Protein AF-A0A9X2FRL0-F1 (afdb_monomer_lite)

Radius of gyration: 21.29 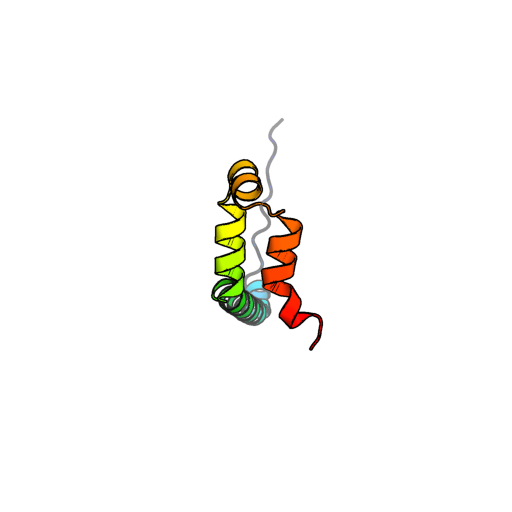Å; chains: 1; bounding box: 32×56×43 Å

Structure (mmCIF, N/CA/C/O backbone):
data_AF-A0A9X2FRL0-F1
#
_entry.id   AF-A0A9X2FRL0-F1
#
loop_
_atom_site.group_PDB
_atom_site.id
_atom_site.type_symbol
_atom_site.label_atom_id
_atom_site.label_alt_id
_atom_site.label_comp_id
_atom_site.label_asym_id
_atom_site.label_entity_id
_atom_site.label_seq_id
_atom_site.pdbx_PDB_ins_code
_atom_site.Cartn_x
_atom_site.Cartn_y
_atom_site.Cartn_z
_atom_site.occupancy
_atom_site.B_iso_or_equiv
_atom_site.auth_seq_id
_atom_site.auth_comp_id
_atom_site.auth_asym_id
_atom_site.auth_atom_id
_atom_site.pdbx_PDB_model_num
ATOM 1 N N . MET A 1 1 ? -9.670 41.946 -14.767 1.00 47.38 1 MET A N 1
ATOM 2 C CA . MET A 1 1 ? -8.411 41.232 -14.463 1.00 47.38 1 MET A CA 1
ATOM 3 C C . MET A 1 1 ? -8.519 39.843 -15.091 1.00 47.38 1 MET A C 1
ATOM 5 O O . MET A 1 1 ? -9.260 39.026 -14.563 1.00 47.38 1 MET A O 1
ATOM 9 N N . ALA A 1 2 ? -7.916 39.604 -16.259 1.00 52.84 2 ALA A N 1
ATOM 10 C CA . ALA A 1 2 ? -7.971 38.301 -16.932 1.00 52.84 2 ALA A CA 1
ATOM 11 C C . ALA A 1 2 ? -6.725 37.485 -16.557 1.00 52.84 2 ALA A C 1
ATOM 13 O O . ALA A 1 2 ? -5.609 37.966 -16.732 1.00 52.84 2 ALA A O 1
ATOM 14 N N . GLN A 1 3 ? -6.915 36.287 -16.002 1.00 63.12 3 GLN A N 1
ATOM 15 C CA . GLN A 1 3 ? -5.825 35.374 -15.658 1.00 63.12 3 GLN A CA 1
ATOM 16 C C . GLN A 1 3 ? -5.580 34.435 -16.841 1.00 63.12 3 GLN A C 1
ATOM 18 O O . GLN A 1 3 ? -6.419 33.591 -17.147 1.00 63.12 3 GLN A O 1
ATOM 23 N N . THR A 1 4 ? -4.447 34.593 -17.518 1.00 61.03 4 THR A N 1
ATOM 24 C CA . THR A 1 4 ? -4.018 33.687 -18.588 1.00 61.03 4 THR A CA 1
ATOM 25 C C . THR A 1 4 ? -3.219 32.543 -17.969 1.00 61.03 4 THR A C 1
ATOM 27 O O . THR A 1 4 ? -2.087 32.738 -17.534 1.00 61.03 4 THR A O 1
ATOM 30 N N . THR A 1 5 ? -3.794 31.341 -17.913 1.00 63.59 5 THR A N 1
ATOM 31 C CA . THR A 1 5 ? -3.071 30.120 -17.533 1.00 63.59 5 THR A CA 1
ATOM 32 C C . THR A 1 5 ? -2.159 29.700 -18.686 1.00 63.59 5 THR A C 1
ATOM 34 O O . THR A 1 5 ? -2.617 29.144 -19.682 1.00 63.59 5 THR A O 1
ATOM 37 N N . THR A 1 6 ? -0.857 29.957 -18.578 1.00 62.91 6 THR A N 1
ATOM 38 C CA . THR A 1 6 ? 0.141 29.391 -19.495 1.00 62.91 6 THR A CA 1
ATOM 39 C C . THR A 1 6 ? 0.324 27.907 -19.179 1.00 62.91 6 THR A C 1
ATOM 41 O O . THR A 1 6 ? 1.017 27.547 -18.229 1.00 62.91 6 THR A O 1
ATOM 44 N N . ALA A 1 7 ? -0.320 27.033 -19.952 1.00 63.62 7 ALA A N 1
ATOM 45 C CA . ALA A 1 7 ? -0.076 25.598 -19.882 1.00 63.62 7 ALA A CA 1
ATOM 46 C C . ALA A 1 7 ? 1.265 25.269 -20.565 1.00 63.62 7 ALA A C 1
ATOM 48 O O . ALA A 1 7 ? 1.388 25.358 -21.787 1.00 63.62 7 ALA A O 1
ATOM 49 N N . THR A 1 8 ? 2.278 24.891 -19.783 1.00 68.00 8 THR A N 1
ATOM 50 C CA . THR A 1 8 ? 3.549 24.372 -20.310 1.00 68.00 8 THR A CA 1
ATOM 51 C C . THR A 1 8 ? 3.302 23.007 -20.945 1.00 68.00 8 THR A C 1
ATOM 53 O O . TH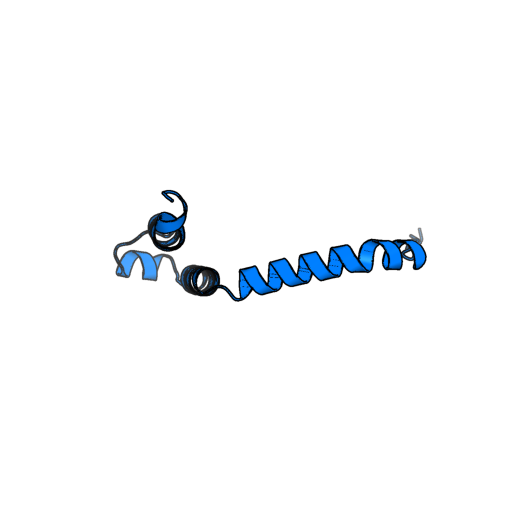R A 1 8 ? 3.030 22.028 -20.250 1.00 68.00 8 THR A O 1
ATOM 56 N N . ALA A 1 9 ? 3.383 22.931 -22.274 1.00 66.81 9 ALA A N 1
ATOM 57 C CA . ALA A 1 9 ? 3.273 21.667 -22.989 1.00 66.81 9 ALA A CA 1
ATOM 58 C C . ALA A 1 9 ? 4.468 20.757 -22.633 1.00 66.81 9 ALA A C 1
ATOM 60 O O . ALA A 1 9 ? 5.616 21.210 -22.693 1.00 66.81 9 ALA A O 1
ATOM 61 N N . PRO A 1 10 ? 4.240 19.482 -22.269 1.00 66.94 10 PRO A N 1
ATOM 62 C CA . PRO A 1 10 ? 5.327 18.574 -21.933 1.00 66.94 10 PRO A CA 1
ATOM 63 C C . PRO A 1 10 ? 6.228 18.346 -23.152 1.00 66.94 10 PRO A C 1
ATOM 65 O O . PRO A 1 10 ? 5.757 18.073 -24.259 1.00 66.94 10 PRO A O 1
ATOM 68 N N . SER A 1 11 ? 7.543 18.445 -22.946 1.00 76.25 11 SER A N 1
ATOM 69 C CA . SER A 1 11 ? 8.530 18.177 -23.994 1.00 76.25 11 SER A CA 1
ATOM 70 C C . SER A 1 11 ? 8.425 16.723 -24.460 1.00 76.25 11 SER A C 1
ATOM 72 O O . SER A 1 11 ? 8.669 15.790 -23.692 1.00 76.25 11 SER A O 1
ATOM 74 N N . ARG A 1 12 ? 8.085 16.524 -25.739 1.00 78.50 12 ARG A N 1
ATOM 75 C CA . ARG A 1 12 ? 7.937 15.196 -26.362 1.00 78.50 12 ARG A CA 1
ATOM 76 C C . ARG A 1 12 ? 9.228 14.370 -26.307 1.00 78.50 12 ARG A C 1
ATOM 78 O O . ARG A 1 12 ? 9.163 13.155 -26.160 1.00 78.50 12 ARG A O 1
ATOM 85 N N . LEU A 1 13 ? 10.387 15.031 -26.368 1.00 79.62 13 LEU A N 1
ATOM 86 C CA . LEU A 1 13 ? 11.704 14.391 -26.276 1.00 79.62 13 LEU A CA 1
ATOM 87 C C . LEU A 1 13 ? 11.992 13.885 -24.858 1.00 79.62 13 LEU A C 1
ATOM 89 O O . LEU A 1 13 ? 12.469 12.766 -24.686 1.00 79.62 13 LEU A O 1
ATOM 93 N N . LEU A 1 14 ? 11.633 14.675 -23.842 1.00 80.31 14 LEU A N 1
ATOM 94 C CA . LEU A 1 14 ? 11.746 14.255 -22.446 1.00 80.31 14 LEU A CA 1
ATOM 95 C C . LEU A 1 14 ? 10.781 13.097 -22.142 1.00 80.31 14 LEU A C 1
ATOM 97 O O . LEU A 1 14 ? 11.154 12.138 -21.473 1.00 80.31 14 LEU A O 1
ATOM 101 N N . GLY A 1 15 ? 9.567 13.144 -22.700 1.00 79.50 15 GLY A N 1
ATOM 102 C CA . GLY A 1 15 ? 8.597 12.052 -22.604 1.00 79.50 15 GLY A CA 1
ATOM 103 C C . GLY A 1 15 ? 9.110 10.735 -23.195 1.00 79.50 15 GLY A C 1
ATOM 104 O O . GLY A 1 15 ? 8.924 9.687 -22.583 1.00 79.50 15 GLY A O 1
ATOM 105 N N . LEU A 1 16 ? 9.808 10.779 -24.337 1.00 83.81 16 LEU A N 1
ATOM 106 C CA . LEU A 1 16 ? 10.383 9.588 -24.972 1.00 83.81 16 LEU A CA 1
ATOM 107 C C . LEU A 1 16 ? 11.535 8.984 -24.152 1.00 83.81 16 LEU A C 1
ATOM 109 O O . LEU A 1 16 ? 11.626 7.765 -24.039 1.00 83.81 16 LEU A O 1
ATOM 113 N N . ALA A 1 17 ? 12.375 9.823 -23.539 1.00 86.56 17 ALA A N 1
ATOM 114 C CA . ALA A 1 17 ? 13.475 9.365 -22.688 1.00 86.56 17 ALA A CA 1
ATOM 115 C C . ALA A 1 17 ? 12.985 8.685 -21.394 1.00 86.56 17 ALA A C 1
ATOM 117 O O . ALA A 1 17 ? 13.602 7.732 -20.921 1.00 86.56 17 ALA A O 1
ATOM 118 N N . VAL A 1 18 ? 11.864 9.149 -20.829 1.00 90.00 18 VAL A N 1
ATOM 119 C CA . VAL A 1 18 ? 11.305 8.613 -19.573 1.00 90.00 18 VAL A CA 1
ATOM 120 C C . VAL A 1 18 ? 10.313 7.462 -19.808 1.00 90.00 18 VAL A C 1
ATOM 122 O O . VAL A 1 18 ? 10.072 6.661 -18.903 1.00 90.00 18 VAL A O 1
ATOM 125 N N . ALA A 1 19 ? 9.776 7.316 -21.024 1.00 89.00 19 ALA A N 1
ATOM 126 C CA . ALA A 1 19 ? 8.834 6.260 -21.406 1.00 89.00 19 ALA A CA 1
ATOM 127 C C . ALA A 1 19 ? 9.202 4.834 -20.930 1.00 89.00 19 ALA A C 1
ATOM 129 O O . ALA A 1 19 ? 8.320 4.179 -20.366 1.00 89.00 19 ALA A O 1
ATOM 130 N N . PRO A 1 20 ? 10.448 4.332 -21.078 1.00 87.50 20 PRO A N 1
ATOM 131 C CA . PRO A 1 20 ? 10.791 2.988 -20.604 1.00 87.50 20 PRO A CA 1
ATOM 132 C C . PRO A 1 20 ? 10.683 2.848 -19.079 1.00 87.50 20 PRO A C 1
ATOM 134 O O . PRO A 1 20 ? 10.151 1.855 -18.587 1.00 87.50 20 PRO A O 1
ATOM 137 N N . PHE A 1 21 ? 11.103 3.861 -18.317 1.00 92.62 21 PHE A N 1
ATOM 138 C CA . PHE A 1 21 ? 10.999 3.852 -16.854 1.00 92.62 21 PHE A CA 1
ATOM 139 C C . PHE A 1 21 ? 9.542 3.887 -16.393 1.00 92.62 21 PHE A C 1
ATOM 141 O O . PHE A 1 21 ? 9.156 3.151 -15.486 1.00 92.62 21 PHE A O 1
ATOM 148 N N . ALA A 1 22 ? 8.711 4.692 -17.059 1.00 89.62 22 ALA A N 1
ATOM 149 C CA . ALA A 1 22 ? 7.279 4.730 -16.792 1.00 89.62 22 ALA A CA 1
ATOM 150 C C . ALA A 1 22 ? 6.609 3.380 -17.096 1.00 89.62 22 ALA A C 1
ATOM 152 O O . ALA A 1 22 ? 5.742 2.941 -16.342 1.00 89.62 22 ALA A O 1
ATOM 153 N N . MET A 1 23 ? 7.018 2.705 -18.173 1.00 92.94 23 MET A N 1
ATOM 154 C CA . MET A 1 23 ? 6.503 1.386 -18.539 1.00 92.94 23 MET A CA 1
ATOM 155 C C . MET A 1 23 ? 6.879 0.319 -17.506 1.00 92.94 23 MET A C 1
ATOM 157 O O . MET A 1 23 ? 6.001 -0.408 -17.046 1.00 92.94 23 MET A O 1
ATOM 161 N N . ILE A 1 24 ? 8.148 0.262 -17.090 1.00 93.25 24 ILE A N 1
ATOM 162 C CA . ILE A 1 24 ? 8.614 -0.670 -16.052 1.00 93.25 24 ILE A CA 1
ATOM 163 C C . ILE A 1 24 ? 7.881 -0.405 -14.735 1.00 93.25 24 ILE A C 1
ATOM 165 O O . ILE A 1 24 ? 7.352 -1.336 -14.134 1.00 93.25 24 ILE A O 1
ATOM 169 N N . GLY A 1 25 ? 7.780 0.860 -14.317 1.00 90.69 25 GLY A N 1
ATOM 170 C CA . GLY A 1 25 ? 7.068 1.239 -13.096 1.00 90.69 25 GLY A CA 1
ATOM 171 C C . GLY A 1 25 ? 5.602 0.803 -13.115 1.00 90.69 25 GLY A C 1
ATOM 172 O O . GLY A 1 25 ? 5.131 0.187 -12.163 1.00 90.69 25 GLY A O 1
ATOM 173 N N . ARG A 1 26 ? 4.893 1.033 -14.227 1.00 91.88 26 ARG A N 1
ATOM 174 C CA . ARG A 1 26 ? 3.514 0.547 -14.411 1.00 91.88 26 ARG A CA 1
ATOM 175 C C . ARG A 1 26 ? 3.427 -0.978 -14.367 1.00 91.88 26 ARG A C 1
ATOM 177 O O . ARG A 1 26 ? 2.482 -1.502 -13.791 1.00 91.88 26 ARG A O 1
ATOM 184 N N . GLY A 1 27 ? 4.411 -1.682 -14.927 1.00 91.31 27 GLY A N 1
ATOM 185 C CA . GLY A 1 27 ? 4.499 -3.141 -14.849 1.00 91.31 27 GLY A CA 1
ATOM 186 C C . GLY A 1 27 ? 4.650 -3.644 -13.412 1.00 91.31 27 GLY A C 1
ATOM 187 O O . GLY A 1 27 ? 3.921 -4.542 -12.997 1.00 91.31 27 GLY A O 1
ATOM 188 N N . LEU A 1 28 ? 5.535 -3.023 -12.626 1.00 90.06 28 LEU A N 1
ATOM 189 C CA . LEU A 1 28 ? 5.721 -3.350 -11.209 1.00 90.06 28 LEU A CA 1
ATOM 190 C C . LEU A 1 28 ? 4.449 -3.089 -10.389 1.00 90.06 28 LEU A C 1
ATOM 192 O O . LEU A 1 28 ? 4.085 -3.915 -9.555 1.00 90.06 28 LEU A O 1
ATOM 196 N N . ILE A 1 29 ? 3.747 -1.982 -10.657 1.00 89.19 29 ILE A N 1
ATOM 197 C CA . ILE A 1 29 ? 2.461 -1.663 -10.017 1.00 89.19 29 ILE A CA 1
ATOM 198 C C . ILE A 1 29 ? 1.414 -2.724 -10.364 1.00 89.19 29 ILE A C 1
ATOM 200 O O . ILE A 1 29 ? 0.805 -3.290 -9.461 1.00 89.19 29 ILE A O 1
ATOM 204 N N . ALA A 1 30 ? 1.256 -3.060 -11.646 1.00 87.94 30 ALA A N 1
ATOM 205 C CA . ALA A 1 30 ? 0.297 -4.072 -12.082 1.00 87.94 30 ALA A CA 1
ATOM 206 C C . ALA A 1 30 ? 0.584 -5.446 -11.452 1.00 87.94 30 ALA A C 1
ATOM 208 O O . ALA A 1 30 ? -0.335 -6.145 -11.029 1.00 87.94 30 ALA A O 1
ATOM 209 N N . MET A 1 31 ? 1.862 -5.823 -11.334 1.00 86.12 31 MET A N 1
ATOM 210 C CA . MET A 1 31 ? 2.261 -7.042 -10.628 1.00 86.12 31 MET A CA 1
ATOM 211 C C . MET A 1 31 ? 1.929 -6.991 -9.134 1.00 86.12 31 MET A C 1
ATOM 213 O O . MET A 1 31 ? 1.451 -7.986 -8.585 1.00 86.12 31 MET A O 1
ATOM 217 N N . ALA A 1 32 ? 2.163 -5.855 -8.473 1.00 84.88 32 ALA A N 1
ATOM 218 C CA . ALA A 1 32 ? 1.831 -5.677 -7.064 1.00 84.88 32 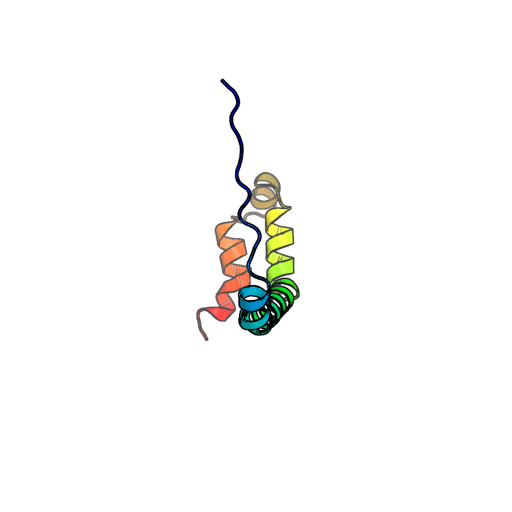ALA A CA 1
ATOM 219 C C . ALA A 1 32 ? 0.313 -5.779 -6.833 1.00 84.88 32 ALA A C 1
ATOM 221 O O . ALA A 1 32 ? -0.127 -6.537 -5.967 1.00 84.88 32 ALA A O 1
ATOM 222 N N . GLU A 1 33 ? -0.486 -5.087 -7.645 1.00 86.62 33 GLU A N 1
ATOM 223 C CA . GLU A 1 33 ? -1.952 -5.089 -7.582 1.00 86.62 33 GLU A CA 1
ATOM 224 C C . GLU A 1 33 ? -2.560 -6.465 -7.892 1.00 86.62 33 GLU A C 1
ATOM 226 O O . GLU A 1 33 ? -3.550 -6.860 -7.274 1.00 86.62 33 GLU A O 1
ATOM 231 N N . ALA A 1 34 ? -1.947 -7.245 -8.789 1.00 86.38 34 ALA A N 1
ATOM 232 C CA . ALA A 1 34 ? -2.411 -8.591 -9.133 1.00 86.38 34 ALA A CA 1
ATOM 233 C C . ALA A 1 34 ? -2.209 -9.628 -8.006 1.00 86.38 34 ALA A C 1
ATOM 235 O O . ALA A 1 34 ? -2.785 -10.722 -8.054 1.00 86.38 34 ALA A O 1
ATOM 236 N N . GLY A 1 35 ? -1.407 -9.309 -6.986 1.00 87.00 35 GLY A N 1
ATOM 237 C CA . GLY A 1 35 ? -1.037 -10.234 -5.920 1.00 87.00 35 GLY A CA 1
ATOM 238 C C . GLY A 1 35 ? -2.220 -10.693 -5.042 1.00 87.00 35 GLY A C 1
ATOM 239 O O . GLY A 1 35 ? -3.073 -9.884 -4.666 1.00 87.00 35 GLY A O 1
ATOM 240 N N . PRO A 1 36 ? -2.254 -11.966 -4.588 1.00 87.44 36 PRO A N 1
ATOM 241 C CA . PRO A 1 36 ? -3.291 -12.467 -3.675 1.00 87.44 36 PRO A CA 1
ATOM 242 C C . PRO A 1 36 ? -3.406 -11.686 -2.358 1.00 87.44 36 PRO A C 1
ATOM 244 O O . PRO A 1 36 ? -4.472 -11.666 -1.744 1.00 87.44 36 PRO A O 1
ATOM 247 N N . ARG A 1 37 ? -2.316 -11.050 -1.907 1.00 89.56 37 ARG A N 1
ATOM 248 C CA . ARG A 1 37 ? -2.301 -10.200 -0.706 1.00 89.56 37 ARG A CA 1
ATOM 249 C C . ARG A 1 37 ? -3.047 -8.887 -0.926 1.00 89.56 37 ARG A C 1
ATOM 251 O O . ARG A 1 37 ? -3.833 -8.505 -0.069 1.00 89.56 37 ARG A O 1
ATOM 258 N N . MET A 1 38 ? -2.887 -8.245 -2.084 1.00 91.62 38 MET A N 1
ATOM 259 C CA . MET A 1 38 ? -3.605 -7.004 -2.392 1.00 91.62 38 MET A CA 1
ATOM 260 C C . MET A 1 38 ? -5.113 -7.226 -2.485 1.00 91.62 38 MET A C 1
ATOM 262 O O . MET A 1 38 ? -5.876 -6.431 -1.946 1.00 91.62 38 MET A O 1
ATOM 266 N N . LYS A 1 39 ? -5.552 -8.372 -3.022 1.00 91.81 39 LYS A N 1
ATOM 267 C CA . LYS A 1 39 ? -6.970 -8.771 -2.968 1.00 91.81 39 LYS A CA 1
ATOM 268 C C . LYS A 1 39 ? -7.493 -8.912 -1.534 1.00 91.81 39 LYS A C 1
ATOM 270 O O . LYS A 1 39 ? -8.639 -8.572 -1.265 1.00 91.81 39 LYS A O 1
ATOM 275 N N . GLN A 1 40 ? -6.676 -9.412 -0.604 1.00 93.25 40 GLN A N 1
ATOM 276 C CA . GLN A 1 40 ? -7.059 -9.507 0.811 1.00 93.25 40 GLN A CA 1
ATOM 277 C C . GLN A 1 40 ? -7.134 -8.131 1.477 1.00 93.25 40 GLN A C 1
ATOM 279 O O . GLN A 1 40 ? -8.056 -7.891 2.249 1.00 93.25 40 GLN A O 1
ATOM 284 N N . VAL A 1 41 ? -6.213 -7.220 1.149 1.00 93.56 41 VAL A N 1
ATOM 285 C CA . VAL A 1 41 ? -6.267 -5.824 1.614 1.00 93.56 41 VAL A CA 1
ATOM 286 C C . VAL A 1 41 ? -7.513 -5.123 1.086 1.00 93.56 41 VAL A C 1
ATOM 288 O O . VAL A 1 41 ? -8.181 -4.430 1.844 1.00 93.56 41 VAL A O 1
ATOM 291 N N . GLN A 1 42 ? -7.860 -5.332 -0.185 1.00 93.81 42 GLN A N 1
ATOM 292 C CA . GLN A 1 42 ? -9.058 -4.745 -0.778 1.00 93.81 42 GLN A CA 1
ATOM 293 C C . GLN A 1 42 ? -10.324 -5.213 -0.056 1.00 93.81 42 GLN A C 1
ATOM 295 O O . GLN A 1 42 ? -11.096 -4.376 0.398 1.00 93.81 42 GLN A O 1
ATOM 300 N N . ARG A 1 43 ? -10.460 -6.524 0.189 1.00 94.25 43 ARG A N 1
ATOM 301 C CA . ARG A 1 43 ? -11.556 -7.058 1.014 1.00 94.25 43 ARG A CA 1
ATOM 302 C C . ARG A 1 43 ? -11.564 -6.468 2.421 1.00 94.25 43 ARG A C 1
ATOM 304 O O . ARG A 1 43 ? -12.617 -6.097 2.913 1.00 94.25 43 ARG A O 1
ATOM 311 N N . LEU A 1 44 ? -10.404 -6.352 3.070 1.00 95.62 44 LEU A N 1
ATOM 312 C CA . LEU A 1 44 ? -10.313 -5.747 4.401 1.00 95.62 44 LEU A CA 1
ATOM 313 C C . LEU A 1 44 ? -10.776 -4.281 4.394 1.00 95.62 44 LEU A C 1
ATOM 315 O O . LEU A 1 44 ? -11.410 -3.833 5.345 1.00 95.62 44 LEU A O 1
ATOM 319 N N . ASN A 1 45 ? -10.473 -3.524 3.340 1.00 95.12 45 ASN A N 1
ATOM 320 C CA . ASN A 1 45 ? -10.914 -2.136 3.188 1.00 95.12 45 ASN A CA 1
ATOM 321 C C . ASN A 1 45 ? -12.412 -2.011 2.888 1.00 95.12 45 ASN A C 1
ATOM 323 O O . ASN A 1 45 ? -13.009 -1.005 3.252 1.00 95.12 45 ASN A O 1
ATOM 327 N N . GLU A 1 46 ? -13.015 -3.022 2.265 1.00 96.38 46 GLU A N 1
ATOM 328 C CA . GLU A 1 46 ? -14.463 -3.100 2.043 1.00 96.38 46 GLU A CA 1
ATOM 329 C C . GLU A 1 46 ? -15.243 -3.443 3.326 1.00 96.38 46 GLU A C 1
ATOM 331 O O . GLU A 1 46 ? -16.436 -3.164 3.406 1.00 96.38 46 GLU A O 1
ATOM 336 N N . MET A 1 47 ? -14.585 -4.015 4.341 1.00 96.38 47 MET A N 1
ATOM 337 C CA . MET A 1 47 ? -15.206 -4.333 5.630 1.00 96.38 47 MET A CA 1
ATOM 338 C C . MET A 1 47 ? -15.353 -3.101 6.525 1.00 96.38 47 MET A C 1
ATOM 340 O O . MET A 1 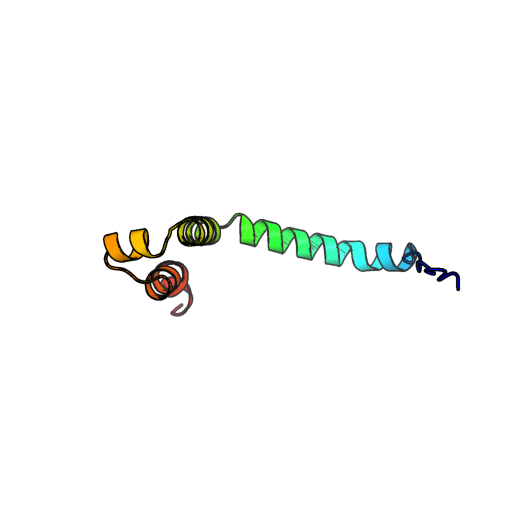47 ? -14.394 -2.342 6.726 1.00 96.38 47 MET A O 1
ATOM 344 N N . SER A 1 48 ? -16.535 -2.955 7.130 1.00 95.75 48 SER A N 1
ATOM 345 C CA . SER A 1 48 ? -16.772 -1.943 8.158 1.00 95.75 48 SER A CA 1
ATOM 346 C C . SER A 1 48 ? -16.170 -2.360 9.499 1.00 95.75 48 SER A C 1
ATOM 348 O O . SER A 1 48 ? -15.917 -3.539 9.754 1.00 95.75 48 SER A O 1
ATOM 350 N N . ASP A 1 49 ? -15.977 -1.397 10.397 1.00 94.06 49 ASP A N 1
ATOM 351 C CA . ASP A 1 49 ? -15.435 -1.697 11.724 1.00 94.06 49 ASP A CA 1
ATOM 352 C C . ASP A 1 49 ? -16.390 -2.575 12.553 1.00 94.06 49 ASP A C 1
ATOM 354 O O . ASP A 1 49 ? -15.929 -3.438 13.291 1.00 94.06 49 ASP A O 1
ATOM 358 N N . LYS A 1 50 ? -17.711 -2.470 12.339 1.00 95.62 50 LYS A N 1
ATOM 359 C CA . LYS A 1 50 ? -18.701 -3.374 12.954 1.00 95.62 50 LYS A CA 1
ATOM 360 C C . LYS A 1 50 ? -18.541 -4.820 12.486 1.00 95.62 50 LYS A C 1
ATOM 362 O O . LYS A 1 50 ? -18.716 -5.742 13.275 1.00 95.62 50 LYS A O 1
ATOM 367 N N . ASP A 1 51 ? -18.200 -5.022 11.214 1.00 96.44 51 ASP A N 1
ATOM 368 C CA . ASP A 1 51 ? -17.948 -6.363 10.677 1.00 96.44 51 ASP A CA 1
ATOM 369 C C . ASP A 1 51 ? -16.661 -6.950 11.269 1.00 96.44 51 ASP A C 1
ATOM 371 O O . ASP A 1 51 ? -16.590 -8.145 11.550 1.00 96.44 51 ASP A O 1
ATOM 375 N N . LEU A 1 52 ? -15.648 -6.108 11.497 1.00 96.06 52 LEU A N 1
ATOM 376 C CA . LEU A 1 52 ? -14.411 -6.510 12.171 1.00 96.06 52 LEU A CA 1
ATOM 377 C C . LEU A 1 52 ? -14.661 -6.873 13.641 1.00 96.06 52 LEU A C 1
ATOM 379 O O . LEU A 1 52 ? -14.181 -7.911 14.099 1.00 96.06 52 LEU A O 1
ATOM 383 N N . GLU A 1 53 ? -15.470 -6.085 14.350 1.00 95.50 53 GLU A N 1
ATOM 384 C CA . GLU A 1 53 ? -15.903 -6.376 15.721 1.00 95.50 53 GLU A CA 1
ATOM 385 C C . GLU A 1 53 ? -16.698 -7.684 15.806 1.00 95.50 53 GLU A C 1
ATOM 387 O O . GLU A 1 53 ? -16.441 -8.500 16.691 1.00 95.50 53 GLU A O 1
ATOM 392 N N . ALA A 1 54 ? -17.609 -7.933 14.859 1.00 96.62 54 ALA A N 1
ATOM 393 C CA . ALA A 1 54 ? -18.369 -9.182 14.785 1.00 96.62 54 ALA A CA 1
ATOM 394 C C . ALA A 1 54 ? -17.470 -10.409 14.548 1.00 96.62 54 ALA A C 1
ATOM 396 O O . ALA A 1 54 ? -17.768 -11.501 15.030 1.00 96.62 54 ALA A O 1
ATOM 397 N N . LEU A 1 55 ? -16.353 -10.231 13.836 1.00 93.94 55 LEU A N 1
ATOM 398 C CA . LEU A 1 55 ? -15.311 -11.248 13.671 1.00 93.94 55 LEU A CA 1
ATOM 399 C C . LEU A 1 55 ? -14.349 -11.344 14.865 1.00 93.94 55 LEU A C 1
ATOM 401 O O . LEU A 1 55 ? -13.470 -12.209 14.861 1.00 93.94 55 LEU A O 1
ATOM 405 N N . GLY A 1 56 ? -14.485 -10.473 15.867 1.00 96.56 56 GLY A N 1
ATOM 406 C CA . GLY A 1 56 ? -13.607 -10.426 17.032 1.00 96.56 56 GLY A CA 1
ATOM 407 C C . GLY A 1 56 ? -12.162 -10.073 16.679 1.00 96.56 56 GLY A C 1
ATOM 408 O O . GLY A 1 56 ? -11.242 -10.588 17.309 1.00 96.56 56 GLY A O 1
ATOM 409 N N . THR A 1 57 ? -11.947 -9.247 15.652 1.00 95.62 57 THR A N 1
ATOM 410 C CA . THR A 1 57 ? -10.609 -8.846 15.204 1.00 95.62 57 THR A CA 1
ATOM 411 C C . THR A 1 57 ? -10.513 -7.343 14.986 1.00 95.62 57 THR A C 1
ATOM 413 O O . THR A 1 57 ? -11.510 -6.636 14.872 1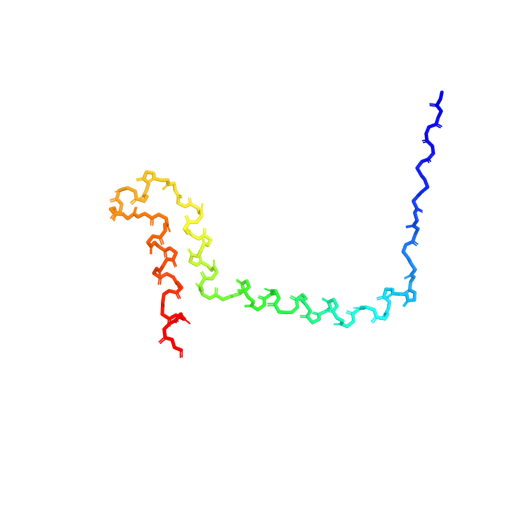.00 95.62 57 THR A O 1
ATOM 416 N N . THR A 1 58 ? -9.287 -6.839 14.895 1.00 95.50 58 THR A N 1
ATOM 417 C CA . THR A 1 58 ? -9.018 -5.450 14.523 1.00 95.50 58 THR A CA 1
ATOM 418 C C . THR A 1 58 ? -8.441 -5.345 13.115 1.00 95.50 58 THR A C 1
ATOM 420 O O . THR A 1 58 ? -7.799 -6.261 12.591 1.00 95.50 58 THR A O 1
ATOM 423 N N . ARG A 1 59 ? -8.586 -4.166 12.499 1.00 95.31 59 ARG A N 1
ATOM 424 C CA . ARG A 1 59 ? -7.968 -3.877 11.195 1.00 95.31 59 ARG A CA 1
ATOM 425 C C . ARG A 1 59 ? -6.453 -4.115 11.222 1.00 95.31 59 ARG A C 1
ATOM 427 O O . ARG A 1 59 ? -5.904 -4.685 10.283 1.00 95.31 59 ARG A O 1
ATOM 434 N N . ALA A 1 60 ? -5.784 -3.738 12.313 1.00 93.75 60 ALA A N 1
ATOM 435 C CA . ALA A 1 60 ? -4.343 -3.916 12.487 1.00 93.75 60 ALA A CA 1
ATOM 436 C C . ALA A 1 60 ? -3.926 -5.396 12.568 1.00 93.75 60 ALA A C 1
ATOM 438 O O . ALA A 1 60 ? -2.921 -5.785 11.969 1.00 93.75 60 ALA A O 1
ATOM 439 N N . GLU A 1 61 ? -4.692 -6.235 13.266 1.00 93.44 61 GLU A N 1
ATOM 440 C CA . GLU A 1 61 ? -4.458 -7.684 13.319 1.00 93.44 61 GLU A CA 1
ATOM 441 C C . GLU A 1 61 ? -4.639 -8.338 11.954 1.00 93.44 61 GLU A C 1
ATOM 443 O O . GLU A 1 61 ? -3.812 -9.155 11.553 1.00 93.44 61 GLU A O 1
ATOM 448 N N . MET A 1 62 ? -5.669 -7.941 11.206 1.00 94.12 62 MET A N 1
ATOM 449 C CA . MET A 1 62 ? -5.905 -8.456 9.859 1.00 94.12 62 MET A CA 1
ATOM 450 C C . MET A 1 62 ? -4.785 -8.058 8.896 1.00 94.12 62 MET A C 1
ATOM 452 O O . MET A 1 62 ? -4.292 -8.905 8.151 1.00 94.12 62 MET A O 1
ATOM 456 N N . VAL A 1 63 ? -4.293 -6.817 8.962 1.00 93.31 63 VAL A N 1
ATOM 457 C CA . VAL A 1 63 ? -3.091 -6.396 8.218 1.00 93.31 63 VAL A CA 1
ATOM 458 C C . VAL A 1 63 ? -1.881 -7.241 8.629 1.00 93.31 63 VAL A C 1
ATOM 460 O O . VAL A 1 63 ? -1.178 -7.774 7.767 1.00 93.31 63 VAL A O 1
ATOM 463 N N . ARG A 1 64 ? -1.660 -7.441 9.934 1.00 92.44 64 ARG A N 1
ATOM 464 C CA . ARG A 1 64 ? -0.575 -8.295 10.438 1.00 92.44 64 ARG A CA 1
ATOM 465 C C . ARG A 1 64 ? -0.725 -9.742 9.971 1.00 92.44 64 ARG A C 1
ATOM 467 O O . ARG A 1 64 ? 0.279 -10.371 9.679 1.00 92.44 64 ARG A O 1
ATOM 474 N N . LYS A 1 65 ? -1.937 -10.272 9.835 1.00 91.25 65 LYS A N 1
ATOM 475 C CA . LYS A 1 65 ? -2.188 -11.615 9.296 1.00 91.25 65 LYS A CA 1
ATOM 476 C C . LYS A 1 65 ? -1.880 -11.701 7.799 1.00 91.25 65 LYS A C 1
ATOM 478 O O . LYS A 1 65 ? -1.274 -12.674 7.362 1.00 91.25 65 LYS A O 1
ATOM 483 N N . ILE A 1 66 ? -2.249 -10.680 7.023 1.00 91.62 66 ILE A N 1
ATOM 484 C CA . ILE A 1 66 ? -2.007 -10.623 5.571 1.00 91.62 66 ILE A CA 1
ATOM 485 C C . ILE A 1 66 ? -0.502 -10.538 5.257 1.00 91.62 66 ILE A C 1
ATOM 487 O O . ILE A 1 66 ? -0.032 -11.174 4.309 1.00 91.62 66 ILE A O 1
ATOM 491 N N . PHE A 1 67 ? 0.259 -9.774 6.048 1.00 89.31 67 PHE A N 1
ATOM 492 C CA . PHE A 1 67 ? 1.674 -9.481 5.776 1.00 89.31 67 PHE A CA 1
ATOM 493 C C . PHE A 1 67 ? 2.676 -10.154 6.723 1.00 89.31 67 PHE A C 1
ATOM 495 O O . PHE A 1 67 ? 3.865 -10.199 6.419 1.00 89.31 67 PHE A O 1
ATOM 502 N N . GLY A 1 68 ? 2.232 -10.711 7.848 1.00 8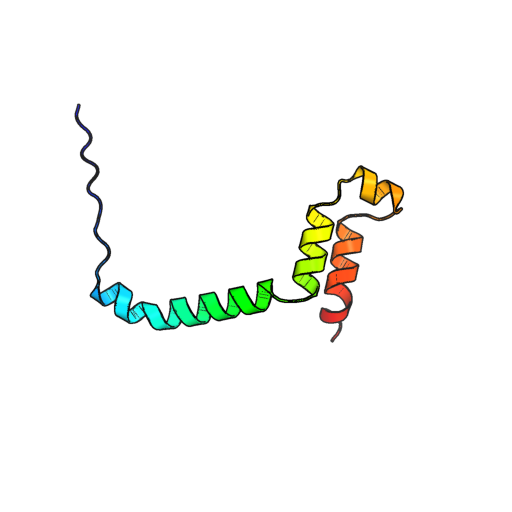3.44 68 GLY A N 1
ATOM 503 C CA . GLY A 1 68 ? 3.102 -11.173 8.935 1.00 83.44 68 GLY A CA 1
ATOM 504 C C . GLY A 1 68 ? 4.032 -12.317 8.551 1.00 83.44 68 GLY A C 1
ATOM 505 O O . GLY A 1 68 ? 5.167 -12.346 9.009 1.00 83.44 68 GLY A O 1
ATOM 506 N N . GLY A 1 69 ? 3.615 -13.202 7.643 1.00 71.44 69 GLY A N 1
ATOM 507 C CA . GLY A 1 69 ? 4.483 -14.269 7.130 1.00 71.44 69 GLY A CA 1
ATOM 508 C C . GLY A 1 69 ? 5.633 -13.783 6.235 1.00 71.44 69 GLY A C 1
ATOM 509 O O . GLY A 1 69 ? 6.526 -14.563 5.938 1.00 71.44 69 GLY A O 1
ATOM 510 N N . ALA A 1 70 ? 5.618 -12.521 5.789 1.00 61.28 70 ALA A N 1
ATOM 511 C CA . ALA A 1 70 ? 6.651 -11.947 4.922 1.00 61.28 70 ALA A CA 1
ATOM 512 C C . ALA A 1 70 ? 7.706 -11.118 5.673 1.00 61.28 70 ALA A C 1
ATOM 514 O O . ALA A 1 70 ? 8.725 -10.796 5.081 1.00 61.28 70 ALA A O 1
ATOM 515 N N . ILE A 1 71 ? 7.455 -10.748 6.936 1.00 57.66 71 ILE A N 1
ATOM 516 C CA . ILE A 1 71 ? 8.378 -9.928 7.747 1.00 57.66 71 ILE A CA 1
ATOM 517 C C . ILE A 1 71 ? 9.379 -10.799 8.535 1.00 57.66 71 ILE A C 1
ATOM 519 O O . ILE A 1 71 ? 10.404 -10.297 8.981 1.00 57.66 71 ILE A O 1
ATOM 523 N N . TYR A 1 72 ? 9.112 -12.102 8.683 1.00 52.59 72 TYR A N 1
ATOM 524 C CA . TYR A 1 72 ? 9.956 -13.050 9.432 1.00 52.59 72 TYR A CA 1
ATOM 525 C C . TYR A 1 72 ? 10.708 -14.069 8.549 1.00 52.59 72 TYR A C 1
ATOM 527 O O . TYR A 1 72 ? 11.150 -15.098 9.057 1.00 52.59 72 TYR A O 1
ATOM 535 N N . MET A 1 73 ? 10.829 -13.805 7.246 1.00 45.34 73 MET A N 1
ATOM 536 C CA . MET A 1 73 ? 11.676 -14.554 6.300 1.00 45.34 73 MET A CA 1
ATOM 537 C C . MET A 1 73 ? 12.848 -13.671 5.891 1.00 45.34 73 MET A C 1
ATOM 539 O O . MET A 1 73 ? 13.968 -14.208 5.781 1.00 45.34 73 MET A O 1
#

Organism: NCBI:txid2955316

Foldseek 3Di:
DDDDDDDDDDDPVVCVVCVVVVVVVVVVVVVVCPDPLVVQVVVLVVDDVVNCVVVVHDSVVSNCVSCVVPVVD

Sequence (73 aa):
MAQTTTATAPSRLLGLAVAPFAMIGRGLIAMAEAGPRMKQVQRLNEMSDKDLEALGTTRAEMVRKIFGGAIYM

pLDDT: mean 84.45, std 13.5, range [45.34, 96.62]

Secondary structure (DSSP, 8-state):
--------PPPHHHHHHHHHHHHHHHHHHHHHHHSHHHHHHHHHHHS-HHHHHHTT--HHHHHHHHHHHHH--